Protein AF-A0A2G1BP23-F1 (afdb_monomer)

Organism: NCBI:txid36158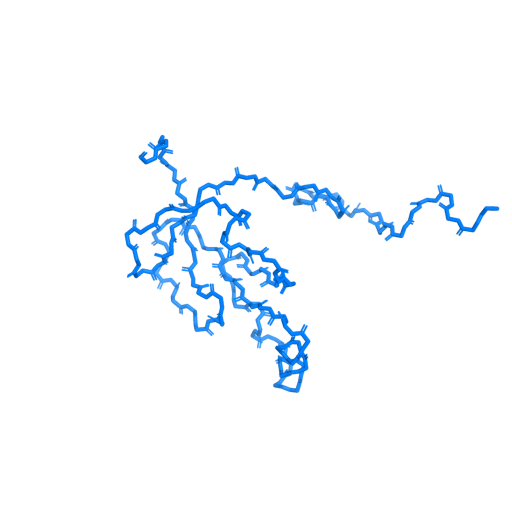1

pLDDT: mean 76.78, std 13.87, range [48.66, 94.19]

Solvent-accessible surface area (backbone atoms only — not comparable to full-atom values): 6496 Å² total; per-residue (Å²): 129,96,61,89,72,60,99,60,74,83,77,74,96,60,100,62,79,58,76,91,54,84,77,80,82,41,46,28,28,42,72,94,53,91,58,72,42,46,42,60,67,71,54,53,95,47,56,66,45,74,11,78,71,43,65,67,64,74,88,49,53,72,66,56,53,50,54,40,42,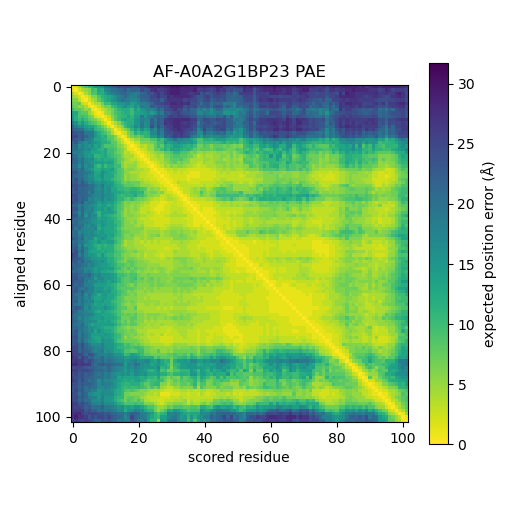72,74,53,37,40,35,29,27,45,29,61,65,89,55,88,78,82,56,99,38,90,56,41,36,28,24,53,50,94,67,77,84,133

Sequence (102 aa):
DRFKAGCFESNGKGNFMDRGSHMPQVWLKERGQEQITLSDDALGQNFVMIGFGVNPAQDLSPELVRQWQAIGGRFMCVAAAGSAHQMAVSGGTWEGFVGREP

Foldseek 3Di:
DVAPPHPADDDDDDPPDGTVDDDDFFWKDFVPDPDIDTPDVLCDPAAEDEAEQDFSCPPPDPVVVVVCVVRVYFYEYEYEPPDPDFDPTRSGYIYTDDDPDD

Secondary structure (DSSP, 8-state):
---TTTTPPPPPS-SS--TTSPPP--EEEETT---EEEHHHHHTTS-EEEEESS-TTTTS-HHHHHHHHHTT-EEEEEEPTT-------TT-EEEE--SS--

Radius of gyration: 15.55 Å; Cα contacts (8 Å, |Δi|>4): 144; chains: 1; bounding box: 32×44×41 Å

Mean predicted aligned error: 10.0 Å

Structure (mmCIF, N/CA/C/O backbone):
data_AF-A0A2G1BP23-F1
#
_entry.id   AF-A0A2G1BP23-F1
#
loop_
_atom_site.group_PDB
_atom_site.id
_atom_site.type_symbol
_atom_site.label_atom_id
_atom_site.label_alt_id
_atom_site.label_comp_id
_atom_site.label_asym_id
_atom_site.label_entity_id
_atom_site.label_seq_id
_atom_site.pdbx_PDB_ins_code
_atom_site.Cartn_x
_atom_site.Cartn_y
_atom_site.Cartn_z
_atom_site.occupancy
_atom_site.B_iso_or_equiv
_atom_site.auth_seq_id
_atom_site.auth_comp_id
_atom_site.auth_asym_id
_atom_site.auth_atom_id
_atom_site.pdbx_PDB_model_num
ATOM 1 N N . ASP A 1 1 ? 11.228 -31.025 -18.746 1.00 50.47 1 ASP A N 1
ATOM 2 C CA . ASP A 1 1 ? 10.849 -30.095 -17.663 1.00 50.47 1 ASP A CA 1
ATOM 3 C C . ASP A 1 1 ? 11.043 -28.642 -18.038 1.00 50.47 1 ASP A C 1
ATOM 5 O O . ASP A 1 1 ? 12.177 -28.193 -18.150 1.00 50.47 1 ASP A O 1
ATOM 9 N N . ARG A 1 2 ? 9.940 -27.918 -18.258 1.00 48.66 2 ARG A N 1
ATOM 10 C CA . ARG A 1 2 ? 9.919 -26.521 -18.739 1.00 48.66 2 ARG A CA 1
ATOM 11 C C . ARG A 1 2 ? 10.008 -25.461 -17.626 1.00 48.66 2 ARG A C 1
ATOM 13 O O . ARG A 1 2 ? 10.000 -24.280 -17.940 1.00 48.66 2 ARG A O 1
ATOM 20 N N . PHE A 1 3 ? 10.131 -25.868 -16.358 1.00 52.38 3 PHE A N 1
ATOM 21 C CA . PHE A 1 3 ? 10.121 -24.966 -15.194 1.00 52.38 3 PHE A CA 1
ATOM 22 C C . PHE A 1 3 ? 11.215 -25.285 -14.164 1.00 52.38 3 PHE A C 1
ATOM 24 O O . PHE A 1 3 ? 10.978 -25.222 -12.963 1.00 52.38 3 PHE A O 1
ATOM 31 N N . LYS A 1 4 ? 12.432 -25.630 -14.604 1.00 53.16 4 LYS A N 1
ATOM 32 C CA . LYS A 1 4 ? 13.525 -25.996 -13.679 1.00 53.16 4 LYS A CA 1
ATOM 33 C C . LYS A 1 4 ? 13.967 -24.877 -12.714 1.00 53.16 4 LYS A C 1
ATOM 35 O O . LYS A 1 4 ? 14.679 -25.182 -11.767 1.00 53.16 4 LYS A O 1
ATOM 40 N N . ALA A 1 5 ? 13.554 -23.626 -12.931 1.00 56.75 5 ALA A N 1
ATOM 41 C CA . ALA A 1 5 ? 13.937 -22.473 -12.106 1.00 56.75 5 ALA A CA 1
ATOM 42 C C . ALA A 1 5 ? 12.753 -21.743 -11.432 1.00 56.75 5 ALA A C 1
ATOM 44 O O . ALA A 1 5 ? 12.963 -20.728 -10.776 1.00 56.75 5 ALA A O 1
ATOM 45 N N . GLY A 1 6 ? 11.514 -22.234 -11.579 1.00 56.66 6 GLY A N 1
ATOM 46 C CA . GLY A 1 6 ? 10.317 -21.469 -11.200 1.00 56.66 6 GLY A CA 1
ATOM 47 C C . GLY A 1 6 ? 10.177 -20.156 -11.994 1.00 56.66 6 GLY A C 1
ATOM 48 O O . GLY A 1 6 ? 11.080 -19.742 -12.714 1.00 56.66 6 GLY A O 1
ATOM 49 N N . CYS A 1 7 ? 9.022 -19.498 -11.918 1.00 53.69 7 CYS A N 1
ATOM 50 C CA . CYS A 1 7 ? 8.794 -18.206 -12.583 1.00 53.69 7 CYS A CA 1
ATOM 51 C C . CYS A 1 7 ? 9.282 -17.039 -11.704 1.00 53.69 7 CYS A C 1
ATOM 53 O O . CYS A 1 7 ? 8.582 -16.044 -11.532 1.00 53.69 7 CYS A O 1
ATOM 55 N N . PHE A 1 8 ? 10.447 -17.198 -11.078 1.00 53.66 8 PHE A N 1
ATOM 56 C CA . PHE A 1 8 ? 10.993 -16.226 -10.139 1.00 53.66 8 PHE A CA 1
ATOM 57 C C . PHE A 1 8 ? 12.088 -15.423 -10.834 1.00 53.66 8 PHE A C 1
ATOM 59 O O . PHE A 1 8 ? 13.058 -15.985 -11.340 1.00 53.66 8 PHE A O 1
ATOM 66 N N . GLU A 1 9 ? 11.938 -14.102 -10.883 1.00 54.25 9 GLU A N 1
ATOM 67 C CA . GLU A 1 9 ? 13.022 -13.245 -11.349 1.00 54.25 9 GLU A CA 1
ATOM 68 C C . GLU A 1 9 ? 14.139 -13.195 -10.293 1.00 54.25 9 GLU A C 1
ATOM 70 O O . GLU A 1 9 ? 13.880 -12.936 -9.118 1.00 54.25 9 GLU A O 1
ATOM 75 N N . SER A 1 10 ? 15.391 -13.383 -10.708 1.00 54.38 10 SER A N 1
ATOM 76 C CA . SER A 1 10 ? 16.563 -13.290 -9.829 1.00 54.38 10 SER A CA 1
ATOM 77 C C . SER A 1 10 ? 16.721 -11.875 -9.254 1.00 54.38 10 SER A C 1
ATOM 79 O O . SER A 1 10 ? 16.797 -10.912 -10.021 1.00 54.38 10 SER A O 1
ATOM 81 N N . ASN A 1 11 ? 16.786 -11.739 -7.926 1.00 53.44 11 ASN A N 1
ATOM 82 C CA . ASN A 1 11 ? 16.872 -10.437 -7.255 1.00 53.44 11 ASN A CA 1
ATOM 83 C C . ASN A 1 11 ? 18.227 -9.748 -7.484 1.00 53.44 11 ASN A C 1
ATOM 85 O O . ASN A 1 11 ? 19.291 -10.357 -7.358 1.00 53.44 11 ASN A O 1
ATOM 89 N N . GLY A 1 12 ? 18.185 -8.443 -7.771 1.00 53.81 12 GLY A N 1
ATOM 90 C CA . GLY A 1 12 ? 19.331 -7.552 -7.607 1.00 53.81 12 GLY A CA 1
ATOM 91 C C . GLY A 1 12 ? 19.609 -7.353 -6.116 1.00 53.81 12 GLY A C 1
ATOM 92 O O . GLY A 1 12 ? 18.682 -7.175 -5.335 1.00 53.81 12 GLY A O 1
ATOM 93 N N . LYS A 1 13 ? 20.880 -7.431 -5.716 1.00 49.50 13 LYS A N 1
ATOM 94 C CA . LYS A 1 13 ? 21.330 -7.402 -4.315 1.00 49.50 13 LYS A CA 1
ATOM 95 C C . LYS A 1 13 ? 20.772 -6.184 -3.559 1.00 49.50 13 LYS A C 1
ATOM 97 O O . LYS A 1 13 ? 21.273 -5.076 -3.729 1.00 49.50 13 LYS A O 1
ATOM 102 N N . GLY A 1 14 ? 19.787 -6.400 -2.695 1.00 51.66 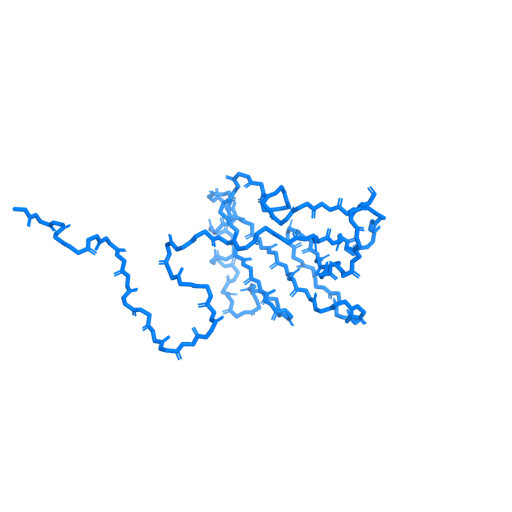14 GLY A N 1
ATOM 103 C CA . GLY A 1 14 ? 19.259 -5.400 -1.771 1.00 51.66 14 GLY A CA 1
ATOM 104 C C . GLY A 1 14 ? 18.455 -6.075 -0.663 1.00 51.66 14 GLY A C 1
ATOM 105 O O . GLY A 1 14 ? 17.802 -7.079 -0.913 1.00 51.66 14 GLY A O 1
ATOM 106 N N . ASN A 1 15 ? 18.492 -5.526 0.554 1.00 55.59 15 ASN A N 1
ATOM 107 C CA . ASN A 1 15 ? 17.779 -6.024 1.747 1.00 55.59 15 ASN A CA 1
ATOM 108 C C . ASN A 1 15 ? 16.241 -5.889 1.663 1.00 55.59 15 ASN A C 1
ATOM 110 O O . ASN A 1 15 ? 15.566 -5.810 2.688 1.00 55.59 15 ASN A O 1
ATOM 114 N N . PHE A 1 16 ? 15.678 -5.797 0.462 1.00 57.31 16 PHE A N 1
ATOM 115 C CA . PHE A 1 16 ? 14.248 -5.668 0.248 1.00 57.31 16 PHE A CA 1
ATOM 116 C C . PHE A 1 16 ? 13.705 -7.004 -0.229 1.00 57.31 16 PHE A C 1
ATOM 118 O O . PHE A 1 16 ? 14.104 -7.474 -1.287 1.00 57.31 16 PHE A O 1
ATOM 125 N N . MET A 1 17 ? 12.830 -7.574 0.605 1.00 63.12 17 MET A N 1
ATOM 126 C CA . MET A 1 17 ? 11.843 -8.620 0.321 1.00 63.12 17 MET A CA 1
ATOM 127 C C . MET A 1 17 ? 12.117 -9.390 -0.975 1.00 63.12 17 MET A C 1
ATOM 129 O O . MET A 1 17 ? 11.787 -8.926 -2.068 1.00 63.12 17 MET A O 1
ATOM 133 N N . ASP A 1 18 ? 12.732 -10.566 -0.846 1.00 64.69 18 ASP A N 1
ATOM 134 C CA . ASP A 1 18 ? 13.040 -11.388 -2.007 1.00 64.69 18 ASP A CA 1
ATOM 135 C C . ASP A 1 18 ? 11.745 -11.696 -2.770 1.00 64.69 18 ASP A C 1
ATOM 137 O O . ASP A 1 18 ? 10.722 -12.040 -2.174 1.00 64.69 18 ASP A O 1
ATOM 141 N N . ARG A 1 19 ? 11.756 -11.582 -4.099 1.00 67.81 19 ARG A N 1
ATOM 142 C CA . ARG A 1 19 ? 10.592 -11.949 -4.917 1.00 67.81 19 ARG A CA 1
ATOM 143 C C . ARG A 1 19 ? 10.136 -13.375 -4.605 1.00 67.81 19 ARG A C 1
ATOM 145 O O . ARG A 1 19 ? 10.936 -14.304 -4.624 1.00 67.81 19 ARG A O 1
ATOM 152 N N . GLY A 1 20 ? 8.843 -13.539 -4.331 1.00 70.81 20 GLY A N 1
ATOM 153 C CA . GLY A 1 20 ? 8.257 -14.827 -3.950 1.00 70.81 20 GLY A CA 1
ATOM 154 C C . GLY A 1 20 ? 8.534 -15.260 -2.505 1.00 70.81 20 GLY A C 1
ATOM 155 O O . GLY A 1 20 ? 8.045 -16.312 -2.102 1.00 70.81 20 GLY A O 1
ATOM 156 N N . SER A 1 21 ? 9.276 -14.474 -1.719 1.00 70.81 21 SER A N 1
ATOM 157 C CA . SER A 1 21 ? 9.370 -14.677 -0.272 1.00 70.81 21 SER A CA 1
ATOM 158 C C . SER A 1 21 ? 8.093 -14.230 0.437 1.00 70.81 21 SER A C 1
ATOM 160 O O . SER A 1 21 ? 7.308 -13.428 -0.075 1.00 70.81 21 SER A O 1
ATOM 162 N N . HIS A 1 22 ? 7.891 -14.760 1.639 1.00 73.94 22 HIS A N 1
ATOM 163 C CA . HIS A 1 22 ? 6.83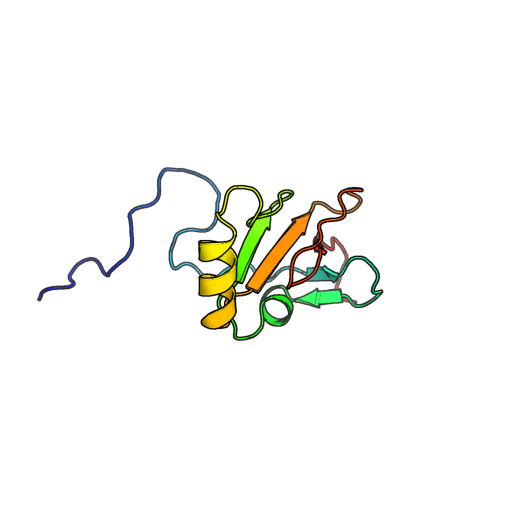9 -14.281 2.520 1.00 73.94 22 HIS A CA 1
ATOM 164 C C . HIS A 1 22 ? 7.172 -12.868 3.002 1.00 73.94 22 HIS A C 1
ATOM 166 O O . HIS A 1 22 ? 8.286 -12.602 3.460 1.00 73.94 22 HIS A O 1
ATOM 172 N N . MET A 1 23 ? 6.187 -11.973 2.934 1.00 73.50 23 MET A N 1
ATOM 173 C CA . MET A 1 23 ? 6.305 -10.661 3.553 1.00 73.50 23 MET A CA 1
ATOM 174 C C . MET A 1 23 ? 6.452 -10.827 5.075 1.00 73.50 23 MET A C 1
ATOM 176 O O . MET A 1 23 ? 5.698 -11.602 5.667 1.00 73.50 23 MET A O 1
ATOM 180 N N . PRO A 1 24 ? 7.374 -10.100 5.732 1.00 73.00 24 PRO A N 1
ATOM 181 C CA . PRO A 1 24 ? 7.441 -10.077 7.186 1.00 73.00 24 PRO A CA 1
ATOM 182 C C . PRO A 1 24 ? 6.097 -9.657 7.802 1.00 73.00 24 PRO A C 1
ATOM 184 O O . PRO A 1 24 ? 5.533 -8.619 7.438 1.00 73.00 24 PRO A O 1
ATOM 187 N N . GLN A 1 25 ? 5.604 -10.455 8.752 1.00 82.31 25 GLN A N 1
ATOM 188 C CA . GLN A 1 25 ? 4.457 -10.096 9.582 1.00 82.31 25 GLN A CA 1
ATOM 189 C C . GLN A 1 25 ? 4.894 -9.011 10.563 1.00 82.31 25 GLN A C 1
ATOM 191 O O . GLN A 1 25 ? 5.689 -9.2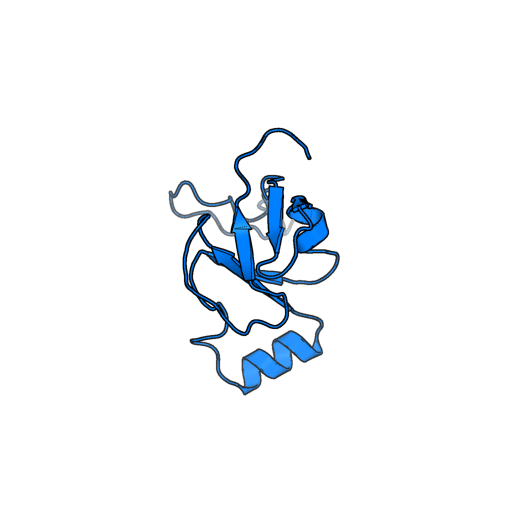49 11.472 1.00 82.31 25 GLN A O 1
ATOM 196 N N . VAL A 1 26 ? 4.413 -7.797 10.331 1.00 83.88 26 VAL A N 1
ATOM 197 C CA . VAL A 1 26 ? 4.715 -6.625 11.152 1.00 83.88 26 VAL A CA 1
ATOM 198 C C . VAL A 1 26 ? 3.415 -5.972 11.573 1.00 83.88 26 VAL A C 1
ATOM 200 O O . VAL A 1 26 ? 2.423 -6.031 10.852 1.00 83.88 26 VAL A O 1
ATOM 203 N N . TRP A 1 27 ? 3.418 -5.330 12.732 1.00 88.31 27 TRP A N 1
ATOM 204 C CA . TRP A 1 27 ? 2.266 -4.573 13.193 1.00 88.31 27 TRP A CA 1
ATOM 205 C C . TRP A 1 27 ? 2.174 -3.243 12.447 1.00 88.31 27 TRP A C 1
ATOM 207 O O . TRP A 1 27 ? 3.146 -2.484 12.374 1.00 88.31 27 TRP A O 1
ATOM 217 N N . LEU A 1 28 ? 0.996 -2.962 11.902 1.00 87.81 28 LEU A N 1
ATOM 218 C CA . LEU A 1 28 ? 0.663 -1.723 11.220 1.00 87.81 28 LEU A CA 1
ATOM 219 C C . LEU A 1 28 ? -0.471 -1.018 11.959 1.00 87.81 28 LEU A C 1
ATOM 221 O O . LEU A 1 28 ? -1.398 -1.649 12.459 1.00 87.81 28 LEU A O 1
ATOM 225 N N . LYS A 1 29 ? -0.415 0.309 11.993 1.00 88.88 29 LYS A N 1
ATOM 226 C CA . LYS A 1 29 ? -1.502 1.159 12.472 1.00 88.88 29 LYS A CA 1
ATOM 227 C C . LYS A 1 29 ? -2.072 1.939 11.297 1.00 88.88 29 LYS A C 1
ATOM 229 O O . LYS A 1 29 ? -1.320 2.620 10.599 1.00 88.88 29 LYS A O 1
ATOM 234 N N . GLU A 1 30 ? -3.380 1.863 11.076 1.00 87.56 30 GLU A N 1
ATOM 235 C CA . GLU A 1 30 ? -4.015 2.685 10.045 1.00 87.56 30 GLU A CA 1
ATOM 236 C C . GLU A 1 30 ? -4.082 4.144 10.514 1.00 87.56 30 GLU A C 1
ATOM 238 O O . GLU A 1 30 ? -4.550 4.458 11.612 1.00 87.56 30 GLU A O 1
ATOM 243 N N . ARG A 1 31 ? -3.613 5.077 9.682 1.00 80.44 31 ARG A N 1
ATOM 244 C CA . ARG A 1 31 ? -3.660 6.500 10.012 1.00 80.44 31 ARG A CA 1
ATOM 245 C C . ARG A 1 31 ? -5.115 6.963 10.075 1.00 80.44 31 ARG A C 1
ATOM 247 O O . ARG A 1 31 ? -5.827 6.936 9.078 1.00 80.44 31 ARG A O 1
ATOM 254 N N . GLY A 1 32 ? -5.507 7.500 11.227 1.00 79.62 32 GLY A N 1
ATOM 255 C CA . GLY A 1 32 ? -6.878 7.953 11.483 1.00 79.62 32 GLY A CA 1
ATOM 256 C C . GLY A 1 32 ? -7.736 6.917 12.208 1.00 79.62 32 GLY A C 1
ATOM 257 O O . GLY A 1 32 ? -8.859 7.240 12.583 1.00 79.62 32 GLY A O 1
ATOM 258 N N . GLN A 1 33 ? -7.196 5.723 12.466 1.00 80.56 33 GLN A N 1
ATOM 259 C CA . GLN A 1 33 ? -7.786 4.739 13.362 1.00 80.56 33 GLN A CA 1
ATOM 260 C C . GLN A 1 33 ? -6.842 4.448 14.535 1.00 80.56 33 GLN A C 1
ATOM 262 O O . GLN A 1 33 ? -5.623 4.614 14.456 1.00 80.56 33 GLN A O 1
ATOM 267 N N . GLU A 1 34 ? -7.413 4.025 15.659 1.00 78.25 34 GLU A N 1
ATOM 268 C CA . GLU A 1 34 ? -6.625 3.522 16.791 1.00 78.25 34 GLU A CA 1
ATOM 269 C C . GLU A 1 34 ? -6.258 2.044 16.631 1.00 78.25 34 GLU A C 1
ATOM 271 O O . GLU A 1 34 ? -5.410 1.544 17.366 1.00 78.25 34 GLU A O 1
ATOM 276 N N . GLN A 1 35 ? -6.856 1.364 15.649 1.00 83.00 35 GLN A N 1
ATOM 277 C CA . GLN A 1 35 ? -6.661 -0.057 15.430 1.00 83.00 35 GLN A CA 1
ATOM 278 C C . GLN A 1 35 ? -5.245 -0.366 14.925 1.00 83.00 35 GLN A C 1
ATOM 280 O O . GLN A 1 35 ? -4.744 0.240 13.973 1.00 83.00 35 GLN A O 1
ATOM 285 N N . ILE A 1 36 ? -4.622 -1.337 15.591 1.00 87.75 36 ILE A N 1
ATOM 286 C CA . ILE A 1 36 ? -3.350 -1.947 15.214 1.00 87.75 36 ILE A CA 1
ATOM 287 C C . ILE A 1 36 ? -3.666 -3.338 14.666 1.00 87.75 36 ILE A C 1
ATOM 289 O O . ILE A 1 36 ? -4.372 -4.113 15.310 1.00 87.75 36 ILE A O 1
ATOM 293 N N . THR A 1 37 ? -3.142 -3.643 13.487 1.00 89.12 37 THR A N 1
ATOM 294 C CA . THR A 1 37 ? -3.445 -4.860 12.730 1.00 89.12 37 THR A CA 1
ATOM 295 C C . THR A 1 37 ? -2.149 -5.450 12.185 1.00 89.12 37 THR A C 1
ATOM 297 O O . THR A 1 37 ? -1.196 -4.716 11.910 1.00 89.12 37 THR A O 1
ATOM 300 N N . LEU A 1 38 ? -2.076 -6.774 12.040 1.00 87.69 38 LEU A N 1
ATOM 301 C CA . LEU A 1 38 ? -0.938 -7.400 11.372 1.00 87.69 38 LEU A CA 1
ATOM 302 C C . LEU A 1 38 ? -0.916 -7.034 9.886 1.00 87.69 38 LEU A C 1
ATOM 304 O O . LEU A 1 38 ? -1.936 -6.748 9.259 1.00 87.69 38 LEU A O 1
ATOM 308 N N . SER A 1 39 ? 0.280 -7.010 9.314 1.00 85.00 39 SER A N 1
ATOM 309 C CA . SER A 1 39 ? 0.476 -6.589 7.935 1.00 85.00 39 SER A CA 1
ATOM 310 C C . SER A 1 39 ? -0.217 -7.502 6.923 1.00 85.00 39 SER A C 1
ATOM 312 O O . SER A 1 39 ? -0.685 -7.008 5.905 1.00 85.00 39 SER A O 1
ATOM 314 N N . ASP A 1 40 ? -0.339 -8.800 7.191 1.00 86.00 40 ASP A N 1
ATOM 315 C CA . ASP A 1 40 ? -1.092 -9.742 6.356 1.00 86.00 40 ASP A CA 1
ATOM 316 C C . ASP A 1 40 ? -2.603 -9.474 6.385 1.00 86.00 40 ASP A C 1
ATOM 318 O O . ASP A 1 40 ? -3.231 -9.410 5.327 1.00 86.00 40 ASP A O 1
ATOM 322 N N . ASP A 1 41 ? -3.168 -9.214 7.560 1.00 87.62 41 ASP A N 1
ATOM 323 C CA . ASP A 1 41 ? -4.572 -8.823 7.712 1.00 87.62 41 ASP A CA 1
ATOM 324 C C . ASP A 1 41 ? -4.867 -7.473 7.035 1.00 87.62 41 ASP A C 1
ATOM 326 O O . ASP A 1 41 ? -5.896 -7.313 6.375 1.00 87.62 41 ASP A O 1
ATOM 330 N N . ALA A 1 42 ? -3.946 -6.507 7.135 1.00 85.75 42 ALA A N 1
ATOM 331 C CA . ALA A 1 42 ? -4.069 -5.203 6.478 1.00 85.75 42 ALA A CA 1
ATOM 332 C C . ALA A 1 42 ? -4.048 -5.312 4.939 1.00 85.75 42 ALA A C 1
ATOM 334 O O . ALA A 1 42 ? -4.794 -4.609 4.246 1.00 85.75 42 ALA A O 1
ATOM 335 N N . LEU A 1 43 ? -3.230 -6.219 4.391 1.00 85.69 43 LEU A N 1
ATOM 336 C CA . LEU A 1 43 ? -3.231 -6.539 2.959 1.00 85.69 43 LEU A CA 1
ATOM 337 C C . LEU A 1 43 ? -4.536 -7.229 2.534 1.00 85.69 43 LEU A C 1
ATOM 339 O O . LEU A 1 43 ? -5.084 -6.949 1.458 1.00 85.69 43 LEU A O 1
ATOM 343 N N . GLY A 1 44 ? -5.055 -8.105 3.393 1.00 85.50 44 GLY A N 1
ATOM 344 C CA . GLY A 1 44 ? -6.230 -8.918 3.124 1.00 85.50 44 GLY A CA 1
ATOM 345 C C . GLY A 1 44 ? -6.003 -9.888 1.961 1.00 85.50 44 GLY A C 1
ATOM 346 O O . GLY A 1 44 ? -4.897 -10.354 1.707 1.00 85.50 44 GLY A O 1
ATOM 347 N N . GLN A 1 45 ? -7.072 -10.202 1.228 1.00 86.38 45 GLN A N 1
ATOM 348 C CA . GLN A 1 45 ? -7.057 -11.226 0.167 1.00 86.38 45 GLN A CA 1
ATOM 349 C C . GLN A 1 45 ? -6.855 -10.658 -1.249 1.00 86.38 45 GLN A C 1
ATOM 351 O O . GLN A 1 45 ? -6.974 -11.384 -2.234 1.00 86.38 45 GLN A O 1
ATOM 356 N N . ASN A 1 46 ? -6.600 -9.355 -1.370 1.00 85.56 46 ASN A N 1
ATOM 357 C CA . ASN A 1 46 ? -6.511 -8.678 -2.662 1.00 85.56 46 ASN A CA 1
ATOM 358 C C . ASN A 1 46 ? -5.064 -8.617 -3.153 1.00 85.56 46 ASN A C 1
ATOM 360 O O . ASN A 1 46 ? -4.121 -8.672 -2.366 1.00 85.56 46 ASN A O 1
ATOM 364 N N . PHE A 1 47 ? -4.878 -8.398 -4.454 1.00 87.69 47 PHE A N 1
ATOM 365 C CA . PHE A 1 47 ? -3.579 -7.955 -4.950 1.00 87.69 47 PHE A CA 1
ATOM 366 C C . PHE A 1 47 ? -3.331 -6.524 -4.476 1.00 87.69 47 PHE A C 1
ATOM 368 O O . PHE A 1 47 ? -4.113 -5.624 -4.779 1.00 87.69 47 PHE A O 1
ATOM 375 N N . VAL A 1 48 ? -2.252 -6.298 -3.729 1.00 89.38 48 VAL A N 1
ATOM 376 C CA . VAL A 1 48 ? -1.941 -4.978 -3.170 1.00 89.38 48 VAL A CA 1
ATOM 377 C C . VAL A 1 48 ? -0.622 -4.470 -3.725 1.00 89.38 48 VAL A C 1
ATOM 379 O O . VAL A 1 48 ? 0.409 -5.130 -3.626 1.00 89.38 48 VAL A O 1
ATOM 382 N N . MET A 1 49 ? -0.651 -3.261 -4.276 1.00 89.62 49 MET A N 1
ATOM 383 C CA . MET A 1 49 ? 0.549 -2.507 -4.597 1.00 89.62 49 MET A CA 1
ATOM 384 C C . MET A 1 49 ? 0.909 -1.617 -3.409 1.00 89.62 49 MET A C 1
ATOM 386 O O . MET A 1 49 ? 0.122 -0.753 -3.016 1.00 89.62 49 MET A O 1
ATOM 390 N N . ILE A 1 50 ? 2.088 -1.846 -2.834 1.00 87.12 50 ILE A N 1
ATOM 391 C CA . ILE A 1 50 ? 2.550 -1.171 -1.619 1.00 87.12 50 ILE A CA 1
ATOM 392 C C . ILE A 1 50 ? 3.592 -0.115 -1.987 1.00 87.12 50 ILE A C 1
ATOM 394 O O . ILE A 1 50 ? 4.627 -0.437 -2.567 1.00 87.12 50 ILE A O 1
ATOM 398 N N . GLY A 1 51 ? 3.336 1.139 -1.624 1.00 87.25 51 GLY A N 1
ATOM 399 C CA . GLY A 1 51 ? 4.335 2.203 -1.632 1.00 87.25 51 GLY A CA 1
ATOM 400 C C . GLY A 1 51 ? 4.915 2.397 -0.235 1.00 87.25 51 GLY A C 1
ATOM 401 O O . GLY A 1 51 ? 4.179 2.684 0.706 1.00 87.25 51 GLY A O 1
ATOM 402 N N . PHE A 1 52 ? 6.229 2.260 -0.076 1.00 85.31 52 PHE A N 1
ATOM 403 C CA . PHE A 1 52 ? 6.895 2.579 1.189 1.00 85.31 52 PHE A CA 1
ATOM 404 C C . PHE A 1 52 ? 7.236 4.072 1.226 1.00 85.31 52 PHE A C 1
ATOM 406 O O . PHE A 1 52 ? 8.166 4.513 0.556 1.00 85.31 52 PHE A O 1
ATOM 413 N N . GLY A 1 53 ? 6.451 4.856 1.968 1.00 81.00 53 GLY A N 1
ATOM 414 C CA . GLY A 1 53 ? 6.598 6.314 2.070 1.00 81.00 53 GLY A CA 1
ATOM 415 C C . GLY A 1 53 ? 6.247 7.096 0.797 1.00 81.00 53 GLY A C 1
ATOM 416 O O . GLY A 1 53 ? 6.542 8.286 0.719 1.00 81.00 53 GLY A O 1
ATOM 417 N N . VAL A 1 54 ? 5.629 6.448 -0.194 1.00 84.12 54 VAL A N 1
ATOM 418 C CA . VAL A 1 54 ? 5.262 7.041 -1.490 1.00 84.12 54 VAL A CA 1
ATOM 419 C C . VAL A 1 54 ? 3.865 6.597 -1.908 1.00 84.12 54 VAL A C 1
ATOM 421 O O . VAL A 1 54 ? 3.376 5.563 -1.450 1.00 84.12 54 VAL A O 1
ATOM 424 N N . ASN A 1 55 ? 3.225 7.350 -2.805 1.00 84.69 55 ASN A N 1
ATOM 425 C CA . ASN A 1 55 ? 1.949 6.939 -3.374 1.00 84.69 55 ASN A CA 1
ATOM 426 C C . ASN A 1 55 ? 2.258 6.005 -4.551 1.00 84.69 55 ASN A C 1
ATOM 428 O O . ASN A 1 55 ? 2.754 6.482 -5.572 1.00 84.69 55 ASN A O 1
ATOM 432 N N . PRO A 1 56 ? 1.951 4.699 -4.455 1.00 86.56 56 PRO A N 1
ATOM 433 C CA . PRO A 1 56 ? 2.279 3.741 -5.509 1.00 86.56 56 PRO A CA 1
ATOM 434 C C . PRO A 1 56 ? 1.555 4.021 -6.836 1.00 86.56 56 PRO A C 1
ATOM 436 O O . PRO A 1 56 ? 1.983 3.536 -7.877 1.00 86.56 56 PRO A O 1
ATOM 439 N N . ALA A 1 57 ? 0.475 4.808 -6.820 1.00 89.06 57 ALA A N 1
ATOM 440 C CA . ALA A 1 57 ? -0.270 5.182 -8.017 1.00 89.06 57 ALA A CA 1
ATOM 441 C C . ALA A 1 57 ? 0.198 6.501 -8.661 1.00 89.06 57 ALA A C 1
ATOM 443 O O . ALA A 1 57 ? -0.334 6.864 -9.705 1.00 89.06 57 ALA A O 1
ATOM 444 N N . GLN A 1 58 ? 1.153 7.230 -8.065 1.00 87.31 58 GLN A N 1
ATOM 445 C CA . GLN A 1 58 ? 1.491 8.600 -8.488 1.00 87.31 58 GLN A CA 1
ATOM 446 C C . GLN A 1 58 ? 2.006 8.694 -9.935 1.00 87.31 58 GLN A C 1
ATOM 448 O O . GLN A 1 58 ? 1.709 9.663 -10.625 1.00 87.31 58 GLN A O 1
ATOM 453 N N . ASP A 1 59 ? 2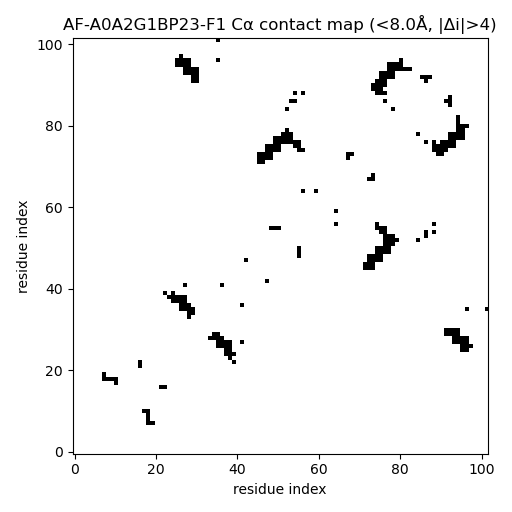.741 7.674 -10.386 1.00 87.31 59 ASP A N 1
ATOM 454 C CA . ASP A 1 59 ? 3.373 7.629 -11.710 1.00 87.31 59 ASP A CA 1
ATOM 455 C C . ASP A 1 59 ? 2.587 6.746 -12.695 1.00 87.31 59 ASP A C 1
ATOM 457 O O . ASP A 1 59 ? 2.993 6.548 -13.842 1.00 87.31 59 ASP A O 1
ATOM 461 N N . LEU A 1 60 ? 1.451 6.193 -12.258 1.00 89.19 60 LEU A N 1
ATOM 462 C CA . LEU A 1 60 ? 0.602 5.354 -13.093 1.00 89.19 60 LEU A CA 1
ATOM 463 C C . LEU A 1 60 ? -0.393 6.216 -13.864 1.00 89.19 60 LEU A C 1
ATOM 465 O O . LEU A 1 60 ? -0.955 7.184 -13.351 1.00 89.19 60 LEU A O 1
ATOM 469 N N . SER A 1 61 ? -0.667 5.826 -15.109 1.00 92.50 61 SER A N 1
ATOM 470 C CA . SER A 1 61 ? -1.729 6.473 -15.871 1.00 92.50 61 SER A CA 1
ATOM 471 C C . SER A 1 61 ? -3.091 6.223 -15.203 1.00 92.50 61 SER A C 1
ATOM 473 O O . SER A 1 61 ? -3.311 5.148 -14.631 1.00 92.50 61 SER A O 1
ATOM 475 N N . PRO A 1 62 ? -4.053 7.158 -15.320 1.00 91.12 62 PRO A N 1
ATOM 476 C CA . PRO A 1 62 ? -5.400 6.957 -14.783 1.00 91.12 62 PRO A CA 1
ATOM 477 C C . PRO A 1 62 ? -6.075 5.687 -15.320 1.00 91.12 62 PRO A C 1
ATOM 479 O O . PRO A 1 62 ? -6.818 5.020 -14.605 1.00 91.12 62 PRO A O 1
ATOM 482 N N . GLU A 1 63 ? -5.780 5.328 -16.574 1.00 94.19 63 GLU A N 1
ATOM 483 C CA . GLU A 1 63 ? -6.259 4.093 -17.194 1.00 94.19 63 GLU A CA 1
ATOM 484 C C . GLU A 1 63 ? -5.729 2.855 -16.467 1.00 94.19 63 GLU A C 1
ATOM 486 O O . GLU A 1 63 ? -6.500 1.954 -16.145 1.00 94.19 63 GLU A O 1
ATOM 491 N N . LEU A 1 64 ? -4.429 2.821 -16.168 1.00 92.88 64 LEU A N 1
ATOM 492 C CA . LEU A 1 64 ? -3.802 1.689 -15.496 1.00 92.88 64 LEU A CA 1
ATOM 493 C C . LEU A 1 64 ? -4.285 1.555 -14.048 1.00 92.88 64 LEU A C 1
ATOM 495 O O . LEU A 1 64 ? -4.559 0.446 -13.598 1.00 92.88 64 LEU A O 1
ATOM 499 N N . VAL A 1 65 ? -4.466 2.677 -13.343 1.00 92.19 65 VAL A N 1
ATOM 500 C CA . VAL A 1 65 ? -5.084 2.703 -12.006 1.00 92.19 65 VAL A CA 1
ATOM 501 C C . VAL A 1 65 ? -6.487 2.101 -12.055 1.00 92.19 65 VAL A C 1
ATOM 503 O O . VAL A 1 65 ? -6.815 1.235 -11.243 1.00 92.19 65 VAL A O 1
ATOM 506 N N . ARG A 1 66 ? -7.299 2.507 -13.037 1.00 91.81 66 ARG A N 1
ATOM 507 C CA . ARG A 1 66 ? -8.654 1.980 -13.218 1.00 91.81 66 ARG A CA 1
ATOM 508 C C . ARG A 1 66 ? -8.646 0.486 -13.534 1.00 91.81 66 ARG A C 1
ATOM 510 O O . ARG A 1 66 ? -9.428 -0.249 -12.947 1.00 91.81 66 ARG A O 1
ATOM 517 N N . GLN A 1 67 ? -7.783 0.032 -14.441 1.00 94.00 67 GLN A N 1
ATOM 518 C CA . GLN A 1 67 ? -7.669 -1.385 -14.802 1.00 94.00 67 GLN A CA 1
ATOM 519 C C . GLN A 1 67 ? -7.218 -2.239 -13.615 1.00 94.00 67 GLN A C 1
ATOM 521 O O . GLN A 1 67 ? -7.805 -3.287 -13.361 1.00 94.00 67 GLN A O 1
ATOM 526 N N . TRP A 1 68 ? -6.231 -1.763 -12.852 1.00 93.06 68 TRP A N 1
ATOM 527 C CA . TRP A 1 68 ? -5.775 -2.405 -11.620 1.00 93.06 68 TRP A CA 1
ATOM 528 C C . TRP A 1 68 ? -6.911 -2.553 -10.606 1.00 93.06 68 TRP A C 1
ATOM 530 O O . TRP A 1 68 ? -7.155 -3.643 -10.098 1.00 93.06 68 TRP A O 1
ATOM 540 N N . GLN A 1 69 ? -7.663 -1.482 -10.357 1.00 91.44 69 GLN A N 1
ATOM 541 C CA . GLN A 1 69 ? -8.809 -1.531 -9.448 1.00 91.44 69 GLN A CA 1
ATOM 542 C C . GLN A 1 69 ? -9.943 -2.417 -9.980 1.00 91.44 69 GLN A C 1
ATOM 544 O O . GLN A 1 69 ? -10.582 -3.122 -9.202 1.00 91.44 69 GLN A O 1
ATOM 549 N N . ALA A 1 70 ? -10.168 -2.440 -11.297 1.00 91.50 70 ALA A N 1
ATOM 550 C CA . ALA A 1 70 ? -11.198 -3.263 -11.928 1.00 91.50 70 ALA A CA 1
ATOM 551 C C . ALA A 1 70 ? -10.953 -4.772 -11.756 1.00 91.50 70 ALA A C 1
ATOM 553 O O . ALA A 1 70 ? -11.913 -5.537 -11.714 1.00 91.50 70 ALA A O 1
ATOM 554 N N . ILE A 1 71 ? -9.694 -5.201 -11.613 1.00 92.31 71 ILE A N 1
ATOM 555 C CA . ILE A 1 71 ? -9.342 -6.598 -11.307 1.00 92.31 71 ILE A CA 1
ATOM 556 C C . ILE A 1 71 ? -9.269 -6.891 -9.797 1.00 92.31 71 ILE A C 1
ATOM 558 O O . ILE A 1 71 ? -8.811 -7.961 -9.404 1.00 92.31 71 ILE A O 1
ATOM 562 N N . GLY A 1 72 ? -9.698 -5.954 -8.943 1.00 88.88 72 GLY A N 1
ATOM 563 C CA . GLY A 1 72 ? -9.646 -6.081 -7.481 1.00 88.88 72 GLY A CA 1
ATOM 564 C C . GLY A 1 72 ? -8.313 -5.656 -6.857 1.00 88.88 72 GLY A C 1
ATOM 565 O O . GLY A 1 72 ? -8.076 -5.894 -5.675 1.00 88.88 72 GLY A O 1
ATOM 566 N N . GLY A 1 73 ? -7.432 -5.024 -7.631 1.00 92.12 73 GLY A N 1
ATOM 567 C CA . GLY A 1 73 ? -6.176 -4.483 -7.142 1.00 92.12 73 GLY A CA 1
ATOM 568 C C . GLY A 1 73 ? -6.378 -3.299 -6.192 1.00 92.12 73 GLY A C 1
ATOM 569 O O . GLY A 1 73 ? -7.182 -2.399 -6.440 1.00 92.12 73 GLY A O 1
ATOM 570 N N . ARG A 1 74 ? -5.609 -3.266 -5.103 1.00 91.38 74 ARG A N 1
ATOM 571 C CA . ARG A 1 74 ? -5.599 -2.176 -4.116 1.00 91.38 74 ARG A CA 1
ATOM 572 C C . ARG A 1 74 ? -4.247 -1.475 -4.085 1.00 91.38 74 ARG A C 1
ATOM 574 O O . ARG A 1 74 ? -3.226 -2.044 -4.461 1.00 91.38 74 ARG A O 1
ATOM 581 N N . PHE A 1 75 ? -4.250 -0.232 -3.625 1.00 90.31 75 PHE A N 1
ATOM 582 C CA . PHE A 1 75 ? -3.042 0.554 -3.365 1.00 90.31 75 PHE A CA 1
ATOM 583 C C . PHE A 1 75 ? -2.927 0.826 -1.874 1.00 90.31 75 PHE A C 1
ATOM 585 O O . PHE A 1 75 ? -3.880 1.338 -1.290 1.00 90.31 75 PHE A O 1
ATOM 592 N N . MET A 1 76 ? -1.777 0.534 -1.280 1.00 88.44 76 MET A N 1
ATOM 593 C CA . MET A 1 76 ? -1.494 0.767 0.133 1.00 88.44 76 MET A CA 1
ATOM 594 C C . MET A 1 76 ? -0.215 1.587 0.266 1.00 88.44 76 MET A C 1
ATOM 596 O O . MET A 1 76 ? 0.741 1.363 -0.472 1.00 88.44 76 MET A O 1
ATOM 600 N N . CYS A 1 77 ? -0.182 2.531 1.202 1.00 87.38 77 CYS A N 1
ATOM 601 C CA . CYS A 1 77 ? 1.043 3.244 1.551 1.00 87.38 77 CYS A CA 1
ATOM 602 C C . CYS A 1 77 ? 1.451 2.853 2.969 1.00 87.38 77 CYS A C 1
ATOM 604 O O . CYS A 1 77 ? 0.632 2.957 3.878 1.00 87.38 77 CYS A O 1
ATOM 606 N N . VAL A 1 78 ? 2.694 2.410 3.153 1.00 86.00 78 VAL A N 1
ATOM 607 C CA . VAL A 1 78 ? 3.282 2.146 4.471 1.00 86.00 78 VAL A CA 1
ATOM 608 C C . VAL A 1 78 ? 4.345 3.203 4.726 1.00 86.00 78 VAL A C 1
ATOM 610 O O . VAL A 1 78 ? 5.390 3.221 4.077 1.00 86.00 78 VAL A O 1
ATOM 613 N N . ALA A 1 79 ? 4.072 4.106 5.655 1.00 83.00 79 ALA A N 1
ATOM 614 C CA . ALA A 1 79 ? 4.975 5.167 6.063 1.00 83.00 79 ALA A CA 1
ATOM 615 C C . ALA A 1 79 ? 5.700 4.806 7.369 1.00 83.00 79 ALA A C 1
ATOM 617 O O . ALA A 1 79 ? 5.245 3.978 8.164 1.00 83.00 79 ALA A O 1
ATOM 618 N N . ALA A 1 80 ? 6.840 5.453 7.613 1.00 76.94 80 ALA A N 1
ATOM 619 C CA . ALA A 1 80 ? 7.489 5.373 8.915 1.00 76.94 80 ALA A CA 1
ATOM 620 C C . ALA A 1 80 ? 6.601 6.031 9.984 1.00 76.94 80 ALA A C 1
ATOM 622 O O . ALA A 1 80 ? 5.943 7.038 9.705 1.00 76.94 80 ALA A O 1
ATOM 623 N N . ALA A 1 81 ? 6.611 5.486 11.202 1.00 74.31 81 ALA A N 1
ATOM 624 C CA . ALA A 1 81 ? 5.848 6.022 12.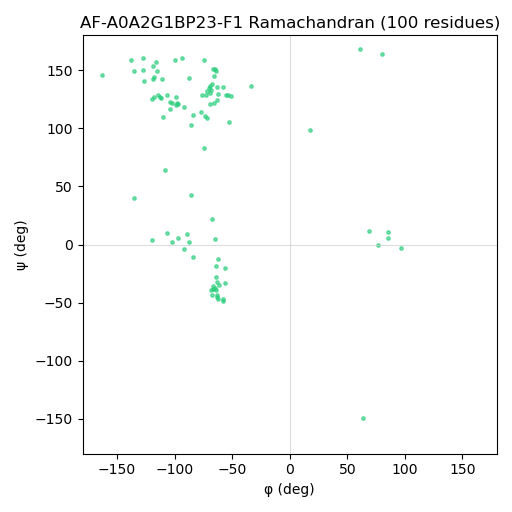326 1.00 74.31 81 ALA A CA 1
ATOM 625 C C . ALA A 1 81 ? 6.105 7.526 12.521 1.00 74.31 81 ALA A C 1
ATOM 627 O O . ALA A 1 81 ? 7.256 7.955 12.609 1.00 74.31 81 ALA A O 1
ATOM 628 N N . GLY A 1 82 ? 5.038 8.324 12.589 1.00 68.38 82 GLY A N 1
ATOM 629 C CA . GLY A 1 82 ? 5.117 9.774 12.780 1.00 68.38 82 GLY A CA 1
ATOM 630 C C . GLY A 1 82 ? 5.316 10.579 11.491 1.00 68.38 82 GLY A C 1
ATOM 631 O O . GLY A 1 82 ? 5.478 11.797 11.556 1.00 68.38 82 GLY A O 1
ATOM 632 N N . SER A 1 83 ? 5.287 9.947 10.314 1.00 65.94 83 SER A N 1
ATOM 633 C CA . SER A 1 83 ? 5.457 10.653 9.038 1.00 65.94 83 SER A CA 1
ATOM 634 C C . SER A 1 83 ? 4.187 11.401 8.642 1.00 65.94 83 SER A C 1
ATOM 636 O O . SER A 1 83 ? 3.204 10.778 8.275 1.00 65.94 83 SER A O 1
ATOM 638 N N . ALA A 1 84 ? 4.203 12.733 8.592 1.00 58.34 84 ALA A N 1
ATOM 639 C CA . ALA A 1 84 ? 3.024 13.559 8.280 1.00 58.34 84 ALA A CA 1
ATOM 640 C C . ALA A 1 84 ? 2.443 13.411 6.849 1.00 58.34 84 ALA A C 1
ATOM 642 O O . ALA A 1 84 ? 1.530 14.145 6.478 1.00 58.34 84 ALA A O 1
ATOM 643 N N . HIS A 1 85 ? 2.958 12.493 6.024 1.00 62.09 85 HIS A N 1
ATOM 644 C CA . HIS A 1 85 ? 2.436 12.260 4.681 1.00 62.09 85 HIS A CA 1
ATOM 645 C C . HIS A 1 85 ? 1.099 11.517 4.741 1.00 62.09 85 HIS A C 1
ATOM 647 O O . HIS A 1 85 ? 1.034 10.335 5.080 1.00 62.09 85 HIS A O 1
ATOM 653 N N . GLN A 1 86 ? 0.028 12.225 4.391 1.00 61.94 86 GLN A N 1
ATOM 654 C CA . GLN A 1 86 ? -1.279 11.640 4.137 1.00 61.94 86 GLN A CA 1
ATOM 655 C C . GLN A 1 86 ? -1.428 11.440 2.631 1.00 61.94 86 GLN A C 1
ATOM 657 O O . GLN A 1 86 ? -1.315 12.392 1.859 1.00 61.94 86 GLN A O 1
ATOM 662 N N . MET A 1 87 ? -1.651 10.197 2.208 1.00 69.56 87 MET A N 1
ATOM 663 C CA . MET A 1 87 ? -1.823 9.866 0.798 1.00 69.56 87 MET A CA 1
ATOM 664 C C . MET A 1 87 ? -3.198 9.247 0.594 1.00 69.56 87 MET A C 1
ATOM 666 O O . MET A 1 87 ? -3.566 8.276 1.256 1.00 69.56 87 MET A O 1
ATOM 670 N N . ALA A 1 88 ? -3.968 9.823 -0.326 1.00 66.12 88 ALA A N 1
ATOM 671 C CA . ALA A 1 88 ? -5.257 9.285 -0.730 1.00 66.12 88 ALA A CA 1
ATOM 672 C C . ALA A 1 88 ? -5.035 8.046 -1.612 1.00 66.12 88 ALA A C 1
ATOM 674 O O . ALA A 1 88 ? -5.017 8.126 -2.838 1.00 66.12 88 ALA A O 1
ATOM 675 N N . VAL A 1 89 ? -4.822 6.899 -0.973 1.00 72.06 89 VAL A N 1
ATOM 676 C CA . VAL A 1 89 ? -4.743 5.589 -1.623 1.00 72.06 89 VAL A CA 1
ATOM 677 C C . VAL A 1 89 ? -5.955 4.751 -1.227 1.00 72.06 89 VAL A C 1
ATOM 679 O O . VAL A 1 89 ? -6.413 4.795 -0.089 1.00 72.06 89 VAL A O 1
ATOM 682 N N . SER A 1 90 ? -6.476 3.964 -2.170 1.00 70.75 90 SER A N 1
ATOM 683 C CA . SER A 1 90 ? -7.682 3.129 -1.980 1.00 70.75 90 SER A CA 1
ATOM 684 C C . SER A 1 90 ? -7.619 2.133 -0.805 1.00 70.75 90 SER A C 1
ATOM 686 O O . SER A 1 90 ? -8.650 1.636 -0.362 1.00 70.75 90 SER A O 1
ATOM 688 N N . GLY A 1 91 ? -6.419 1.801 -0.325 1.00 69.50 91 GLY A N 1
ATOM 689 C CA . GLY A 1 91 ? -6.164 0.887 0.788 1.00 69.50 91 GLY A CA 1
ATOM 690 C C . GLY A 1 91 ? -5.729 1.566 2.085 1.00 69.50 91 GLY A C 1
ATOM 691 O O . GLY A 1 91 ? -5.310 0.863 2.997 1.00 69.50 91 GLY A O 1
ATOM 692 N N . GLY A 1 92 ? -5.807 2.896 2.168 1.00 80.62 92 GLY A N 1
ATOM 693 C CA . GLY A 1 92 ? -5.417 3.647 3.359 1.00 80.62 92 GLY A CA 1
ATOM 694 C C . GLY A 1 92 ? -3.907 3.874 3.494 1.00 80.62 92 GLY A C 1
ATOM 695 O O . GLY A 1 92 ? -3.073 3.265 2.816 1.00 80.62 92 GLY A O 1
ATOM 696 N N . THR A 1 93 ? -3.557 4.816 4.369 1.00 82.75 93 THR A N 1
ATOM 697 C CA . THR A 1 93 ? -2.169 5.076 4.769 1.00 82.75 93 THR A CA 1
ATOM 698 C C . THR A 1 93 ? -1.916 4.379 6.098 1.00 82.75 93 THR A C 1
ATOM 700 O O . THR A 1 93 ? -2.640 4.613 7.061 1.00 82.75 93 THR A O 1
ATOM 703 N N . TRP A 1 94 ? -0.867 3.573 6.156 1.00 85.62 94 TRP A N 1
ATOM 704 C CA . TRP A 1 94 ? -0.482 2.781 7.315 1.00 85.62 94 TRP A CA 1
ATOM 705 C C . TRP A 1 94 ? 0.864 3.248 7.847 1.00 85.62 94 TRP A C 1
ATOM 707 O O . TRP A 1 94 ? 1.720 3.702 7.090 1.00 85.62 94 TRP A O 1
ATOM 717 N N . GLU A 1 95 ? 1.066 3.117 9.148 1.00 85.81 95 GLU A N 1
ATOM 718 C CA . GLU A 1 95 ? 2.334 3.385 9.812 1.00 85.81 95 GLU A CA 1
ATOM 719 C C . GLU A 1 95 ? 2.849 2.120 10.493 1.00 85.81 95 GLU A C 1
ATOM 721 O O . GLU A 1 95 ? 2.071 1.358 11.068 1.00 85.81 95 GLU A O 1
ATOM 726 N N . GLY A 1 96 ? 4.164 1.903 10.461 1.00 81.94 96 GLY A N 1
ATOM 727 C CA . GLY A 1 96 ? 4.775 0.833 11.249 1.00 81.94 96 GLY A CA 1
ATOM 728 C C . GLY A 1 96 ? 4.556 1.059 12.747 1.00 81.94 96 GLY A C 1
ATOM 729 O O . GLY A 1 96 ? 4.845 2.141 13.258 1.00 81.94 96 GLY A O 1
ATOM 730 N N . PHE A 1 97 ? 4.070 0.046 13.459 1.00 77.44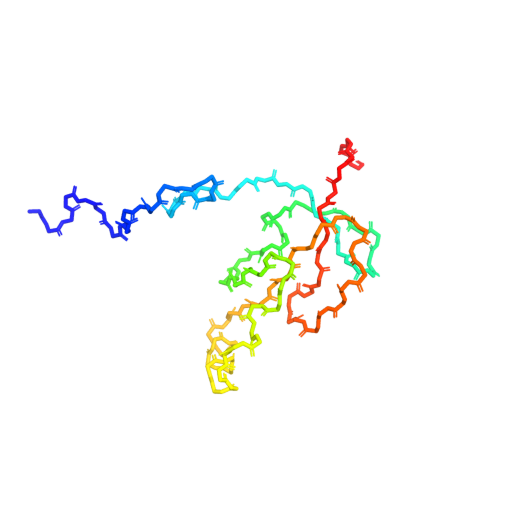 97 PHE A N 1
ATOM 731 C CA . PHE A 1 97 ? 3.916 0.092 14.909 1.00 77.44 97 PHE A CA 1
ATOM 732 C C . PHE A 1 97 ? 5.095 -0.613 15.589 1.00 77.44 97 PHE A C 1
ATOM 734 O O . PHE A 1 97 ? 5.342 -1.798 15.373 1.00 77.44 97 PHE A O 1
ATOM 741 N N . VAL A 1 98 ? 5.830 0.128 16.421 1.00 69.25 98 VAL A N 1
ATOM 742 C CA . VAL A 1 98 ? 6.969 -0.379 17.206 1.00 69.25 98 VAL A CA 1
ATOM 743 C C . VAL A 1 98 ? 6.556 -0.448 18.678 1.00 69.25 98 VAL A C 1
ATOM 745 O O . VAL A 1 98 ? 7.053 0.296 19.519 1.00 69.25 98 VAL A O 1
ATOM 748 N N . GLY A 1 99 ? 5.583 -1.299 18.990 1.00 62.75 99 GLY A N 1
ATOM 749 C CA . GLY A 1 99 ? 5.187 -1.624 20.361 1.00 62.75 99 GLY A CA 1
ATOM 750 C C . GLY A 1 99 ? 5.185 -3.135 20.580 1.00 62.75 99 GLY A C 1
ATOM 751 O O . GLY A 1 99 ? 5.161 -3.903 19.618 1.00 62.75 99 GLY A O 1
ATOM 75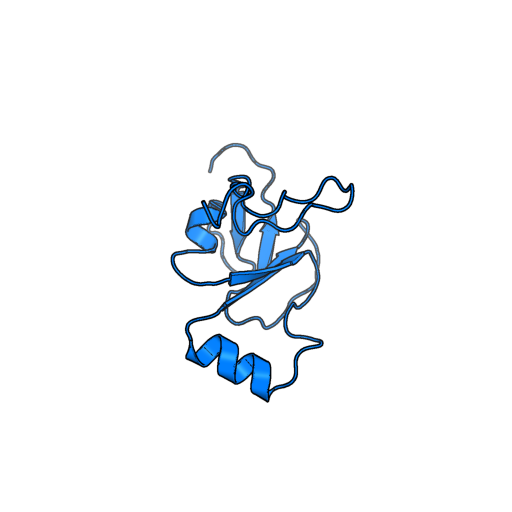2 N N . ARG A 1 100 ? 5.242 -3.573 21.846 1.00 53.12 100 ARG A N 1
ATOM 753 C CA . ARG A 1 100 ? 4.840 -4.949 22.189 1.00 53.12 100 ARG A CA 1
ATOM 754 C C . ARG A 1 100 ? 3.343 -5.089 21.911 1.00 53.12 100 ARG A C 1
ATOM 756 O O . ARG A 1 100 ? 2.652 -4.075 21.949 1.00 53.12 100 ARG A O 1
ATOM 763 N N . GLU A 1 101 ? 2.923 -6.308 21.574 1.00 53.88 101 GLU A N 1
ATOM 764 C CA . GLU A 1 101 ? 1.556 -6.684 21.180 1.00 53.88 101 GLU A CA 1
ATOM 765 C C . GLU A 1 101 ? 0.472 -5.865 21.915 1.00 53.88 101 GLU A C 1
ATOM 767 O O . GLU A 1 101 ? 0.633 -5.628 23.118 1.00 53.88 101 GLU A O 1
ATOM 772 N N . PRO A 1 102 ? -0.567 -5.391 21.197 1.00 56.97 102 PRO A N 1
ATOM 773 C CA . PRO A 1 102 ? -1.618 -4.545 21.765 1.00 56.97 102 PRO A CA 1
ATOM 774 C C . PRO A 1 102 ? -2.422 -5.220 22.885 1.00 56.97 102 PRO A C 1
ATOM 776 O O . PRO A 1 102 ? -2.552 -6.466 22.876 1.00 56.97 102 PRO A O 1
#

Nearest PDB structures (foldseek):
  7ouj-assembly1_AAA  TM=7.197E-01  e=3.053E-01  Streptomyces collinus
  2mu1-assembly1_A  TM=5.334E-01  e=6.286E+00  Streptococcus pneumoniae TIGR4
  1x94-assembly1_A  TM=3.944E-01  e=3.715E+00  Vibrio cholerae
  9jqf-assembly1_A  TM=2.992E-01  e=5.160E+00  Campylobacter jejuni
  7am2-assembly1_BU  TM=3.037E-01  e=3.967E+00  Leishmania tarentolae